Protein AF-A0A6M3LPR9-F1 (afdb_monomer)

Organism: NCBI:txid1070528

Nearest PDB structures (foldseek):
  1y8k-assembly1_C  TM=4.935E-01  e=7.329E+00  Equus caballus
  5ker-assembly1_C  TM=4.884E-01  e=7.329E+00  Peromyscus maniculatus

Radius of gyration: 11.72 Å; Cα contacts (8 Å, |Δi|>4): 69; chains: 1; bounding box: 24×31×28 Å

Secondary structure (DSSP, 8-state):
----HHHHHHHHGGGSGGG---HHHHHHHHHHHHHHHHHHH---HHHHHHHHHHHS-TT--GGGS-TT-PPPP--

Sequence (75 aa):
MTIQLNLIKDALHNLSPDSGASSDYRRGIVVGITTTLMACEGYAFEQAFGVVCRYIPKNYDPDAIPEDWEVPTDD

Solvent-accessible surface area (backbone atoms only — not comparable to full-atom values): 4461 Å² total; per-residue (Å²): 128,83,84,57,68,64,60,54,45,62,58,34,53,42,34,28,68,88,56,73,58,52,56,69,56,26,28,48,50,51,52,51,52,27,53,46,36,30,73,70,71,66,38,53,69,70,59,23,43,47,56,50,66,74,54,46,51,95,68,41,41,74,71,24,50,56,94,92,59,80,79,83,76,93,125

Structure (mmCIF, N/CA/C/O backbone):
data_AF-A0A6M3LPR9-F1
#
_entry.id   AF-A0A6M3LPR9-F1
#
loop_
_atom_site.group_PDB
_atom_site.id
_atom_site.type_symbol
_atom_site.label_atom_id
_atom_site.label_alt_id
_atom_site.label_comp_id
_atom_site.label_asym_id
_atom_site.label_entity_id
_atom_site.label_seq_id
_atom_site.pdbx_PDB_ins_code
_atom_site.Cartn_x
_atom_site.Cartn_y
_atom_site.Cartn_z
_atom_site.occupancy
_atom_site.B_iso_or_equiv
_atom_site.auth_seq_id
_atom_site.auth_comp_id
_atom_site.auth_asym_id
_atom_site.auth_atom_id
_atom_site.pdbx_PDB_model_num
ATOM 1 N N . MET A 1 1 ? -5.460 -10.515 17.143 1.00 56.78 1 MET A N 1
ATOM 2 C CA . MET A 1 1 ? -4.337 -10.947 16.286 1.00 56.78 1 MET A CA 1
ATOM 3 C C . MET A 1 1 ? -3.483 -9.717 16.095 1.00 56.78 1 MET A C 1
ATOM 5 O O . MET A 1 1 ? -4.040 -8.734 15.651 1.00 56.78 1 MET A O 1
ATOM 9 N N . THR A 1 2 ? -2.220 -9.717 16.511 1.00 69.00 2 THR A N 1
ATOM 10 C CA . THR A 1 2 ? -1.377 -8.517 16.400 1.00 69.00 2 THR A CA 1
ATOM 11 C C . THR A 1 2 ? -0.634 -8.553 15.075 1.00 69.00 2 THR A C 1
ATOM 13 O O . THR A 1 2 ? 0.116 -9.501 14.828 1.00 69.00 2 THR A O 1
ATOM 16 N N . ILE A 1 3 ? -0.829 -7.544 14.226 1.00 75.75 3 ILE A N 1
ATOM 17 C CA . ILE A 1 3 ? -0.071 -7.435 12.977 1.00 75.75 3 ILE A CA 1
ATOM 18 C C . ILE A 1 3 ? 1.403 -7.150 13.295 1.00 75.75 3 ILE A C 1
ATOM 20 O O . ILE A 1 3 ? 1.743 -6.220 14.028 1.00 75.75 3 ILE A O 1
ATOM 24 N N . GLN A 1 4 ? 2.304 -7.966 12.744 1.00 82.38 4 GLN A N 1
ATOM 25 C CA . GLN A 1 4 ? 3.740 -7.774 12.923 1.00 82.38 4 GLN A CA 1
ATOM 26 C C . GLN A 1 4 ? 4.252 -6.693 11.966 1.00 82.38 4 GLN A C 1
ATOM 28 O O . GLN A 1 4 ? 4.297 -6.897 10.756 1.00 82.38 4 GLN A O 1
ATOM 33 N N . LEU A 1 5 ? 4.703 -5.560 12.515 1.00 79.62 5 LEU A N 1
ATOM 34 C CA . LEU A 1 5 ? 5.233 -4.421 11.748 1.00 79.62 5 LEU A CA 1
ATOM 35 C C . LEU A 1 5 ? 6.367 -4.793 10.777 1.00 79.62 5 LEU A C 1
ATOM 37 O O . LEU A 1 5 ? 6.510 -4.154 9.738 1.00 79.62 5 LEU A O 1
ATOM 41 N N . ASN A 1 6 ? 7.161 -5.821 11.089 1.00 85.25 6 ASN A N 1
ATOM 42 C CA . ASN A 1 6 ? 8.221 -6.291 10.193 1.00 85.25 6 ASN A CA 1
ATOM 43 C C . ASN A 1 6 ? 7.647 -6.859 8.886 1.00 85.25 6 ASN A C 1
ATOM 45 O O . ASN A 1 6 ? 8.154 -6.532 7.822 1.00 85.25 6 ASN A O 1
ATOM 4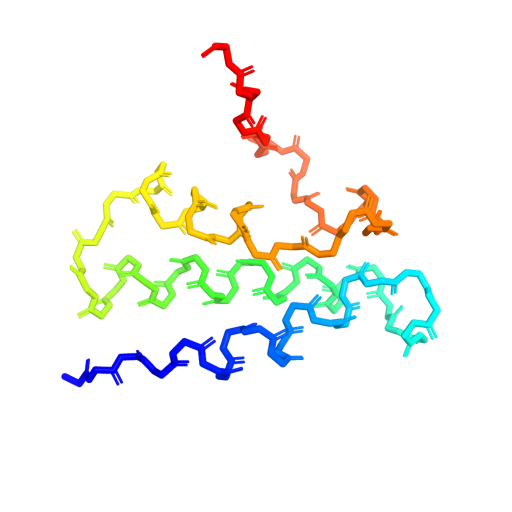9 N N . LEU A 1 7 ? 6.529 -7.593 8.949 1.00 86.62 7 LEU A N 1
ATOM 50 C CA . LEU A 1 7 ? 5.873 -8.140 7.757 1.00 86.62 7 LEU A CA 1
ATOM 51 C C . LEU A 1 7 ? 5.297 -7.037 6.862 1.00 86.62 7 LEU A C 1
ATOM 53 O O . LEU A 1 7 ? 5.350 -7.154 5.642 1.00 86.62 7 LEU A O 1
ATOM 57 N N . ILE A 1 8 ? 4.788 -5.950 7.457 1.00 88.69 8 ILE A N 1
ATOM 58 C CA . ILE A 1 8 ? 4.353 -4.768 6.697 1.00 88.69 8 ILE A CA 1
ATOM 59 C C . ILE A 1 8 ? 5.547 -4.171 5.947 1.00 88.69 8 ILE A C 1
ATOM 61 O O . ILE A 1 8 ? 5.463 -3.962 4.742 1.00 88.69 8 ILE A O 1
ATOM 65 N N . LYS A 1 9 ? 6.672 -3.928 6.628 1.00 89.38 9 LYS A N 1
ATOM 66 C CA . LYS A 1 9 ? 7.870 -3.353 5.993 1.00 89.38 9 LYS A CA 1
ATOM 67 C C . LYS A 1 9 ? 8.413 -4.234 4.866 1.00 89.38 9 LYS A C 1
ATOM 69 O O . LYS A 1 9 ? 8.730 -3.714 3.799 1.00 89.38 9 LYS A O 1
ATOM 74 N N . ASP A 1 10 ? 8.467 -5.545 5.085 1.00 90.38 10 ASP A N 1
ATOM 75 C CA . ASP A 1 10 ? 8.933 -6.507 4.083 1.00 90.38 10 ASP A CA 1
ATOM 76 C C . ASP A 1 10 ? 8.010 -6.529 2.857 1.00 90.38 10 ASP A C 1
ATOM 78 O O . ASP A 1 10 ? 8.480 -6.548 1.719 1.00 90.38 10 ASP A O 1
ATOM 82 N N . ALA A 1 11 ? 6.692 -6.453 3.062 1.00 92.81 11 ALA A N 1
ATOM 83 C CA . ALA A 1 11 ? 5.738 -6.343 1.964 1.00 92.81 11 ALA A CA 1
ATOM 84 C C . ALA A 1 11 ? 5.927 -5.030 1.182 1.00 92.81 11 ALA A C 1
ATOM 86 O O . ALA A 1 11 ? 6.021 -5.058 -0.048 1.00 92.81 11 ALA A O 1
ATOM 87 N N . LEU A 1 12 ? 6.060 -3.898 1.883 1.00 94.25 12 LEU A N 1
ATOM 88 C CA . LEU A 1 12 ? 6.225 -2.568 1.284 1.00 94.25 12 LEU A CA 1
ATOM 89 C C . LEU A 1 12 ? 7.550 -2.393 0.523 1.00 94.25 12 LEU A C 1
ATOM 91 O O . LEU A 1 12 ? 7.621 -1.546 -0.364 1.00 94.25 12 LEU A O 1
ATOM 95 N N . HIS A 1 13 ? 8.575 -3.214 0.779 1.00 92.31 13 HIS A N 1
ATOM 96 C CA . HIS A 1 13 ? 9.806 -3.226 -0.024 1.00 92.31 13 HIS A CA 1
ATOM 97 C C . HIS A 1 13 ? 9.529 -3.438 -1.527 1.00 92.31 13 HIS A C 1
ATOM 99 O O . HIS A 1 13 ? 10.229 -2.890 -2.381 1.00 92.31 13 HIS A O 1
ATOM 105 N N . ASN A 1 14 ? 8.467 -4.175 -1.870 1.00 92.88 14 ASN A N 1
ATOM 106 C CA . ASN A 1 14 ? 8.073 -4.422 -3.261 1.00 92.88 14 ASN A CA 1
ATOM 107 C C . ASN A 1 14 ? 7.524 -3.178 -3.981 1.00 92.88 14 ASN A C 1
ATOM 109 O O . ASN A 1 14 ? 7.358 -3.199 -5.197 1.00 92.88 14 ASN A O 1
ATOM 113 N N . L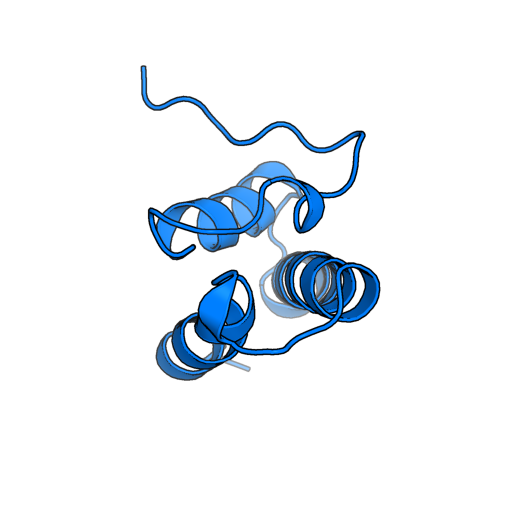EU A 1 15 ? 7.262 -2.083 -3.264 1.00 93.75 15 LEU A N 1
ATOM 114 C CA . LEU A 1 15 ? 6.849 -0.815 -3.870 1.00 93.75 15 LEU A CA 1
ATOM 115 C C . LEU A 1 15 ? 8.015 -0.086 -4.548 1.00 93.75 15 LEU A C 1
ATOM 117 O O . LEU A 1 15 ? 7.779 0.809 -5.352 1.00 93.75 15 LEU A O 1
ATOM 121 N N . SER A 1 16 ? 9.265 -0.466 -4.256 1.00 91.31 16 SER A N 1
ATOM 122 C CA . SER A 1 16 ? 10.436 0.061 -4.962 1.00 91.31 16 SER A CA 1
ATOM 123 C C . SER A 1 16 ? 10.382 -0.314 -6.456 1.00 91.31 16 SER A C 1
ATOM 125 O O . SER A 1 16 ? 10.027 -1.459 -6.775 1.00 91.31 16 SER A O 1
ATOM 127 N N . PRO A 1 17 ? 10.771 0.582 -7.382 1.00 85.38 17 PRO A N 1
ATOM 128 C CA . PRO A 1 17 ? 10.855 0.281 -8.811 1.00 85.38 17 PRO A CA 1
ATOM 129 C C . PRO A 1 17 ? 11.826 -0.875 -9.094 1.00 85.38 17 PRO A C 1
ATOM 131 O O . PRO A 1 17 ? 11.556 -1.710 -9.956 1.00 85.38 17 PRO A O 1
ATOM 134 N N . ASP A 1 18 ? 12.884 -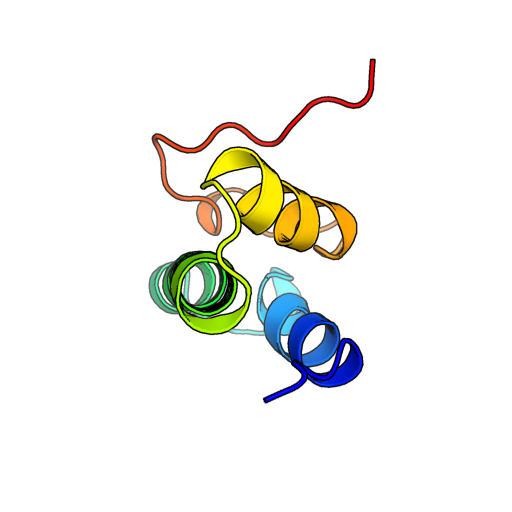1.006 -8.289 1.00 89.56 18 ASP A N 1
ATOM 135 C CA . ASP A 1 18 ? 13.927 -2.029 -8.454 1.00 89.56 18 ASP A CA 1
ATOM 136 C C . ASP A 1 18 ? 13.508 -3.427 -7.966 1.00 89.56 18 ASP A C 1
ATOM 138 O O . ASP A 1 18 ? 14.246 -4.397 -8.127 1.00 89.56 18 ASP A O 1
ATOM 142 N N . SER A 1 19 ? 12.322 -3.560 -7.365 1.00 91.44 19 SER A N 1
ATOM 143 C CA . SER A 1 19 ? 11.821 -4.848 -6.863 1.00 91.44 19 SER A CA 1
ATOM 144 C C . SER A 1 19 ? 11.475 -5.853 -7.967 1.00 91.44 19 SER A C 1
ATOM 146 O O . SER A 1 19 ? 11.321 -7.039 -7.685 1.00 91.44 19 SER A O 1
ATOM 148 N N . GLY A 1 20 ? 11.290 -5.390 -9.209 1.00 91.06 20 GLY A N 1
ATOM 149 C CA . GLY A 1 20 ? 10.777 -6.209 -10.311 1.00 91.06 20 GLY A CA 1
ATOM 150 C C . GLY A 1 20 ? 9.279 -6.537 -10.222 1.00 91.06 20 GLY A C 1
ATOM 151 O O . GLY A 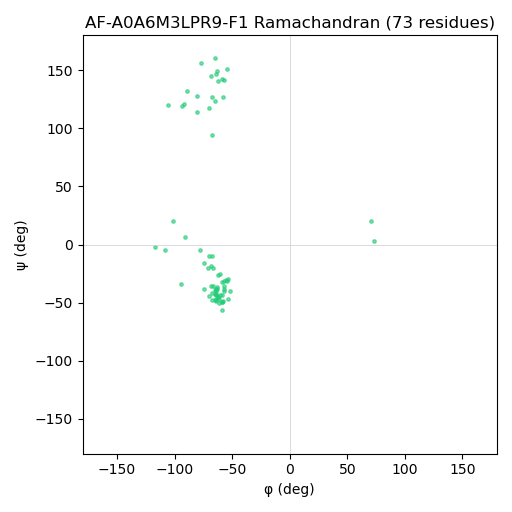1 20 ? 8.769 -7.258 -11.077 1.00 91.06 20 GLY A O 1
ATOM 152 N N . ALA A 1 21 ? 8.561 -6.015 -9.221 1.00 92.94 21 ALA A N 1
AT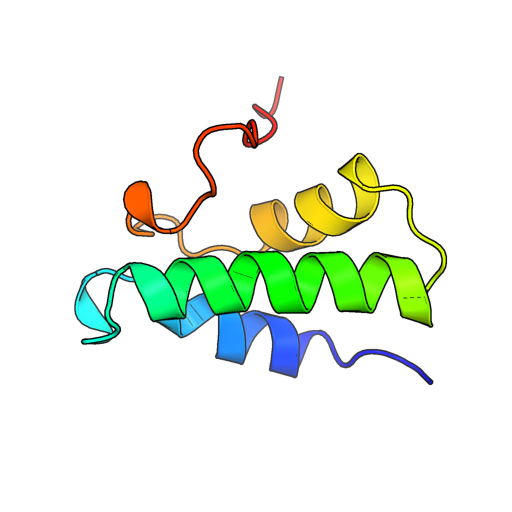OM 153 C CA . ALA A 1 21 ? 7.111 -6.150 -9.121 1.00 92.94 21 ALA A CA 1
ATOM 154 C C . ALA A 1 21 ? 6.386 -5.458 -10.293 1.00 92.94 21 ALA A C 1
ATOM 156 O O . ALA A 1 21 ? 6.847 -4.445 -10.815 1.00 92.94 21 ALA A O 1
ATOM 157 N N . SER A 1 22 ? 5.223 -5.975 -10.694 1.00 94.06 22 SER A N 1
ATOM 158 C CA . SER A 1 22 ? 4.330 -5.248 -11.604 1.00 94.06 22 SER A CA 1
ATOM 159 C C . SER A 1 22 ? 3.567 -4.150 -10.859 1.00 94.06 22 SER A C 1
ATOM 161 O O . SER A 1 22 ? 3.332 -4.264 -9.653 1.00 94.06 22 SER A O 1
ATOM 163 N N . SER A 1 23 ? 3.118 -3.115 -11.576 1.00 91.88 23 SER A N 1
ATOM 164 C CA . SER A 1 23 ? 2.320 -2.024 -10.995 1.00 91.88 23 SER A CA 1
ATOM 165 C C . SER A 1 23 ? 1.046 -2.539 -10.314 1.00 91.88 23 SER A C 1
ATOM 167 O O . SER A 1 23 ? 0.731 -2.126 -9.200 1.00 91.88 23 SER A O 1
ATOM 169 N N . ASP A 1 24 ? 0.362 -3.521 -10.910 1.00 94.44 24 ASP A N 1
ATOM 170 C CA . ASP A 1 24 ? -0.840 -4.124 -10.316 1.00 94.44 24 ASP A CA 1
ATOM 171 C C . ASP A 1 24 ? -0.545 -4.860 -9.003 1.00 94.44 24 ASP A C 1
ATOM 173 O O . ASP A 1 24 ? -1.317 -4.765 -8.048 1.00 94.44 24 ASP A O 1
ATOM 177 N N . TYR A 1 25 ? 0.593 -5.557 -8.916 1.00 95.31 25 TYR A N 1
ATOM 178 C CA . TYR A 1 25 ? 0.997 -6.228 -7.681 1.00 95.31 25 TYR A CA 1
ATOM 179 C C . TYR A 1 25 ? 1.338 -5.216 -6.582 1.00 95.31 25 TYR A C 1
ATOM 181 O O . TYR A 1 25 ? 0.917 -5.384 -5.437 1.00 95.31 25 TYR A O 1
ATOM 189 N N . ARG A 1 26 ? 2.036 -4.128 -6.934 1.00 95.00 26 ARG A N 1
ATOM 190 C CA . ARG A 1 26 ? 2.343 -3.023 -6.014 1.00 95.00 26 ARG A CA 1
ATOM 191 C C . ARG A 1 26 ? 1.073 -2.401 -5.428 1.00 95.00 26 ARG A C 1
ATOM 193 O O . ARG A 1 26 ? 0.957 -2.310 -4.206 1.00 95.00 26 ARG A O 1
ATOM 200 N N . ARG A 1 27 ? 0.089 -2.074 -6.275 1.00 95.25 27 ARG A N 1
ATOM 201 C CA . ARG A 1 27 ? -1.233 -1.587 -5.834 1.00 95.25 27 ARG A CA 1
ATOM 202 C C . ARG A 1 27 ? -1.941 -2.595 -4.941 1.00 95.25 27 ARG A C 1
ATOM 204 O O . ARG A 1 27 ? -2.480 -2.228 -3.899 1.00 95.25 27 ARG A O 1
ATOM 211 N N . GLY A 1 28 ? -1.896 -3.875 -5.311 1.00 96.56 28 GLY A N 1
ATOM 212 C CA . GLY A 1 28 ? -2.468 -4.962 -4.519 1.00 96.56 28 GLY A CA 1
ATOM 213 C C . GLY A 1 28 ? -1.899 -5.036 -3.099 1.0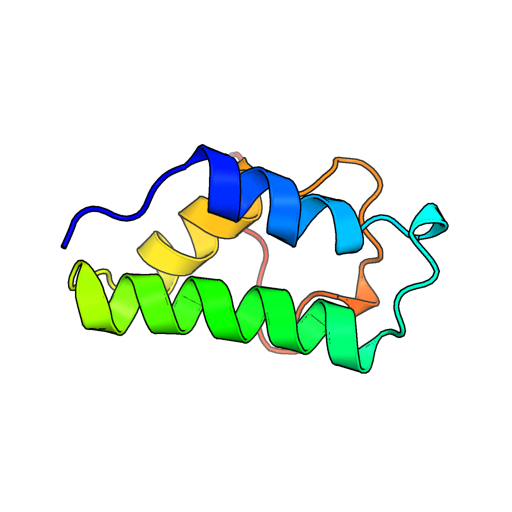0 96.56 28 GLY A C 1
ATOM 214 O O . GLY A 1 28 ? -2.657 -5.256 -2.156 1.00 96.56 28 GLY A O 1
ATOM 215 N N . ILE A 1 29 ? -0.597 -4.791 -2.921 1.00 96.56 29 ILE A N 1
ATOM 216 C CA . ILE A 1 29 ? 0.038 -4.731 -1.594 1.00 96.56 29 ILE A CA 1
ATOM 217 C C . ILE A 1 29 ? -0.523 -3.572 -0.769 1.00 96.56 29 ILE A C 1
ATOM 219 O O . ILE A 1 29 ? -0.907 -3.780 0.383 1.00 96.56 29 ILE A O 1
ATOM 223 N N . VAL A 1 30 ? -0.596 -2.371 -1.350 1.00 96.81 30 VAL A N 1
ATOM 224 C CA . VAL A 1 30 ? -1.121 -1.175 -0.670 1.00 96.81 30 VAL A CA 1
ATOM 225 C C . VAL A 1 30 ? -2.564 -1.410 -0.221 1.00 96.81 30 VAL A C 1
ATOM 227 O O . VAL A 1 30 ? -2.879 -1.252 0.958 1.00 96.81 30 VAL A O 1
ATOM 230 N N . VAL A 1 31 ? -3.420 -1.892 -1.126 1.00 96.94 31 VAL A N 1
ATOM 231 C CA . VAL A 1 31 ? -4.821 -2.215 -0.820 1.00 96.94 31 VAL A CA 1
ATOM 232 C C . VAL A 1 31 ? -4.920 -3.319 0.235 1.00 96.94 31 VAL A C 1
ATOM 234 O O . VAL A 1 31 ? -5.691 -3.199 1.188 1.00 96.94 31 VAL A O 1
ATOM 237 N N . GLY A 1 32 ? -4.130 -4.385 0.107 1.00 96.38 32 GLY A N 1
ATOM 238 C CA . GLY A 1 32 ? -4.149 -5.526 1.019 1.00 96.38 32 GLY A CA 1
ATOM 239 C C . GLY A 1 32 ? -3.759 -5.157 2.450 1.00 96.38 32 GLY A C 1
ATOM 240 O O . GLY A 1 32 ? -4.442 -5.548 3.397 1.00 96.38 32 GLY A O 1
ATOM 241 N N . ILE A 1 33 ? -2.700 -4.364 2.628 1.00 95.88 33 ILE A N 1
ATOM 242 C CA . ILE A 1 33 ? -2.264 -3.924 3.960 1.00 95.88 33 ILE A CA 1
ATOM 243 C C . ILE A 1 33 ? -3.297 -2.973 4.571 1.00 95.88 33 ILE A C 1
ATOM 245 O O . ILE A 1 33 ? -3.706 -3.189 5.714 1.00 95.88 33 ILE A O 1
ATOM 249 N N . THR A 1 34 ? -3.770 -1.974 3.816 1.00 96.44 34 THR A N 1
ATOM 250 C CA . THR A 1 34 ? -4.773 -1.014 4.303 1.00 96.44 34 THR A CA 1
ATOM 251 C C . THR A 1 34 ? -6.059 -1.723 4.728 1.00 96.44 34 THR A C 1
ATOM 253 O O . THR A 1 34 ? -6.522 -1.541 5.852 1.00 96.44 34 THR A O 1
ATOM 256 N N . THR A 1 35 ? -6.603 -2.606 3.886 1.00 96.19 35 THR A N 1
ATOM 257 C CA . THR A 1 35 ? -7.822 -3.372 4.211 1.00 96.19 35 THR A CA 1
ATOM 258 C C . THR A 1 35 ? -7.626 -4.309 5.403 1.00 96.19 35 THR A C 1
ATOM 260 O O . THR A 1 35 ? -8.523 -4.430 6.237 1.00 96.19 35 THR A O 1
ATOM 263 N N . THR A 1 36 ? -6.447 -4.923 5.543 1.00 94.94 36 THR A N 1
ATOM 264 C CA . THR A 1 36 ? -6.122 -5.774 6.698 1.00 94.94 36 THR A CA 1
ATOM 265 C C . THR A 1 36 ? -6.101 -4.972 7.997 1.00 94.94 36 THR A C 1
ATOM 267 O O . THR A 1 36 ? -6.661 -5.426 8.994 1.00 94.94 36 THR A O 1
ATOM 270 N N . LEU A 1 37 ? -5.508 -3.775 7.997 1.00 93.69 37 LEU A N 1
ATOM 271 C CA . LEU A 1 37 ? -5.492 -2.882 9.160 1.00 93.69 37 LEU A CA 1
ATOM 272 C C . LEU A 1 37 ? -6.908 -2.426 9.536 1.00 93.69 37 LEU A C 1
ATOM 274 O O . LEU A 1 37 ? -7.270 -2.464 10.711 1.00 93.69 37 LEU A O 1
ATOM 278 N N . MET A 1 38 ? -7.736 -2.079 8.547 1.00 95.19 38 MET A N 1
ATOM 279 C CA . MET A 1 38 ? -9.142 -1.732 8.782 1.00 95.19 38 MET A CA 1
ATOM 280 C C . MET A 1 38 ? -9.919 -2.905 9.397 1.00 95.19 38 MET A C 1
ATOM 282 O O . MET A 1 38 ? -10.622 -2.735 10.390 1.00 95.19 38 MET A O 1
ATOM 286 N N . ALA A 1 39 ? -9.771 -4.110 8.840 1.00 95.06 39 ALA A N 1
ATOM 287 C CA . ALA A 1 39 ? -10.534 -5.280 9.269 1.00 95.06 39 ALA A CA 1
ATOM 288 C C . ALA A 1 39 ? -10.064 -5.865 10.613 1.00 95.06 39 ALA A C 1
ATOM 290 O O . ALA A 1 39 ? -10.889 -6.324 11.401 1.00 95.06 39 ALA A O 1
ATOM 291 N N . CYS A 1 40 ? -8.753 -5.887 10.870 1.00 92.44 40 CYS A N 1
ATOM 292 C CA . CYS A 1 40 ? -8.183 -6.575 12.033 1.00 92.44 40 CYS A CA 1
ATOM 293 C C . CYS A 1 40 ? -7.974 -5.656 13.238 1.00 92.44 40 CYS A C 1
ATOM 295 O O . CYS A 1 40 ? -8.109 -6.120 14.368 1.00 92.44 40 CYS A O 1
ATOM 297 N N . GLU A 1 41 ? -7.640 -4.385 13.002 1.00 90.56 41 GLU A N 1
ATOM 298 C CA . GLU A 1 41 ? -7.330 -3.409 14.058 1.00 90.56 41 GLU A CA 1
ATOM 299 C C . GLU A 1 41 ? -8.445 -2.358 14.218 1.00 90.56 41 GLU A C 1
ATOM 301 O O . GLU A 1 41 ? -8.401 -1.537 15.132 1.00 90.56 41 GLU A O 1
ATOM 306 N N . GLY A 1 42 ? -9.469 -2.381 13.353 1.00 93.06 42 GLY A N 1
ATOM 307 C CA . GLY A 1 42 ? -10.608 -1.461 13.419 1.00 93.06 42 GLY A CA 1
ATOM 308 C C . GLY A 1 42 ? -10.265 -0.021 13.031 1.00 93.06 42 GLY A C 1
ATOM 309 O O . GLY A 1 42 ? -10.979 0.903 13.417 1.00 93.06 42 GLY A O 1
ATOM 310 N N . TYR A 1 43 ? -9.161 0.183 12.310 1.00 94.69 43 TYR A N 1
ATOM 311 C CA . TYR A 1 43 ? -8.730 1.508 11.871 1.00 94.69 43 TYR A CA 1
ATOM 312 C C . TYR A 1 43 ? -9.681 2.088 10.821 1.00 94.69 43 TYR A C 1
ATOM 314 O O . TYR A 1 43 ? -10.185 1.370 9.954 1.00 94.69 43 TYR A O 1
ATOM 322 N N . ALA A 1 44 ? -9.871 3.408 10.861 1.00 96.38 44 ALA A N 1
ATOM 323 C CA . ALA A 1 44 ? -10.424 4.137 9.725 1.00 96.38 44 ALA A CA 1
ATOM 324 C C . ALA A 1 44 ? -9.458 4.070 8.528 1.00 96.38 44 ALA A C 1
ATOM 326 O O . ALA A 1 44 ? -8.263 3.805 8.699 1.00 96.38 44 ALA A O 1
ATOM 327 N N . PHE A 1 45 ? -9.965 4.327 7.320 1.00 95.00 45 PHE A N 1
ATOM 328 C CA . PHE A 1 45 ? -9.164 4.283 6.096 1.00 95.00 45 PHE A CA 1
ATOM 329 C C . PHE A 1 45 ? -7.913 5.168 6.198 1.00 95.00 45 PHE A C 1
ATOM 331 O O . PHE A 1 45 ? -6.808 4.699 5.938 1.00 95.00 45 PHE A O 1
ATOM 338 N N . GLU A 1 46 ? -8.066 6.403 6.671 1.00 94.44 46 GLU A N 1
ATOM 339 C CA . GLU A 1 46 ? -6.995 7.396 6.783 1.00 94.44 46 GLU A CA 1
ATOM 340 C C . GLU A 1 46 ? -5.906 6.937 7.760 1.00 94.44 46 GLU A C 1
ATOM 342 O O . GLU A 1 46 ? -4.714 7.113 7.516 1.00 94.44 46 GLU A O 1
ATOM 347 N N . GLN A 1 47 ? 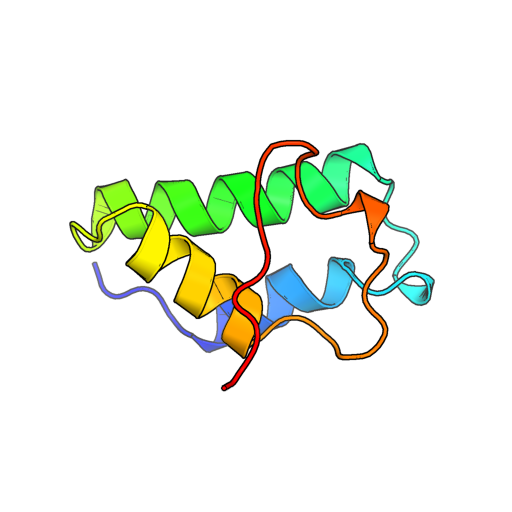-6.304 6.286 8.856 1.00 94.06 47 GLN A N 1
ATOM 348 C CA . GLN A 1 47 ? -5.372 5.728 9.836 1.00 94.06 47 GLN A CA 1
ATOM 349 C C . GLN A 1 47 ? -4.620 4.521 9.264 1.00 94.06 47 GLN A C 1
ATOM 351 O O . GLN A 1 47 ? -3.405 4.410 9.426 1.00 94.06 47 GLN A O 1
ATOM 356 N N . ALA A 1 48 ? -5.333 3.618 8.586 1.00 94.62 48 ALA A N 1
ATOM 357 C CA . ALA A 1 48 ? -4.757 2.428 7.974 1.00 94.62 48 ALA A CA 1
ATOM 358 C C . ALA A 1 48 ? -3.788 2.786 6.840 1.00 94.62 48 ALA A C 1
ATOM 360 O O . ALA A 1 48 ? -2.653 2.304 6.817 1.00 94.62 48 ALA A O 1
ATOM 361 N N . PHE A 1 49 ? -4.200 3.674 5.938 1.00 95.62 49 PHE A N 1
ATOM 362 C CA . PHE A 1 49 ? -3.354 4.132 4.847 1.00 95.62 49 PHE A CA 1
ATOM 363 C C . PHE A 1 49 ? -2.191 4.993 5.354 1.00 95.62 49 PHE A C 1
ATOM 365 O O . PHE A 1 49 ? -1.065 4.815 4.898 1.00 95.62 49 PHE A O 1
ATOM 372 N N . GLY A 1 50 ? -2.397 5.810 6.391 1.00 93.62 50 GLY A N 1
ATOM 373 C CA . GLY A 1 50 ? -1.317 6.545 7.051 1.00 93.62 50 GLY A CA 1
ATOM 374 C C . GLY A 1 50 ? -0.205 5.637 7.595 1.00 93.62 50 GLY A C 1
ATOM 375 O O . GLY A 1 50 ? 0.976 5.978 7.502 1.00 93.62 50 GLY A O 1
ATOM 376 N N . VAL A 1 51 ? -0.541 4.442 8.101 1.00 92.50 51 VAL A N 1
ATOM 377 C CA . VAL A 1 51 ? 0.466 3.435 8.487 1.00 92.50 51 VAL A CA 1
ATOM 378 C C . VAL A 1 51 ? 1.250 2.945 7.274 1.00 92.50 51 VAL A C 1
ATOM 380 O O . VAL A 1 51 ? 2.470 2.820 7.369 1.00 92.50 51 VAL A O 1
ATOM 383 N N . VAL A 1 52 ? 0.586 2.692 6.143 1.00 94.31 52 VAL A N 1
ATOM 384 C CA . VAL A 1 52 ? 1.266 2.324 4.894 1.00 94.31 52 VAL A CA 1
ATOM 385 C C . VAL A 1 52 ? 2.233 3.434 4.489 1.00 94.31 52 VAL A C 1
ATOM 387 O O . VAL A 1 52 ? 3.433 3.175 4.428 1.00 94.31 52 VAL A O 1
ATOM 390 N N . CYS A 1 53 ? 1.743 4.668 4.327 1.00 92.94 53 CYS A N 1
ATOM 391 C CA . CYS A 1 53 ? 2.520 5.852 3.942 1.00 92.94 53 CYS A CA 1
ATOM 392 C C . CYS A 1 53 ? 3.757 6.067 4.822 1.00 92.94 53 CYS A C 1
ATOM 394 O O . CYS A 1 53 ? 4.837 6.354 4.311 1.00 92.94 53 CYS A O 1
ATOM 396 N N . ARG A 1 54 ? 3.640 5.835 6.134 1.00 91.00 54 ARG A N 1
ATOM 397 C CA . ARG A 1 54 ? 4.751 5.966 7.088 1.00 91.00 54 ARG A CA 1
ATOM 398 C C . ARG A 1 54 ? 5.920 5.011 6.820 1.00 91.00 54 ARG A C 1
ATOM 400 O O . ARG A 1 54 ? 7.042 5.287 7.251 1.00 91.00 54 ARG A O 1
ATOM 407 N N . TYR A 1 55 ? 5.666 3.873 6.180 1.00 91.38 55 TYR A N 1
ATOM 408 C CA . TYR A 1 55 ? 6.660 2.819 5.978 1.00 91.38 55 TYR A CA 1
ATOM 409 C C . TYR A 1 55 ? 6.993 2.548 4.510 1.00 91.38 55 TYR A C 1
ATOM 411 O O . TYR A 1 55 ? 7.863 1.708 4.262 1.00 91.38 55 TYR A O 1
ATOM 419 N N . ILE A 1 56 ? 6.357 3.226 3.547 1.00 91.31 56 ILE A N 1
ATOM 420 C CA . ILE A 1 56 ? 6.713 3.029 2.138 1.00 91.31 56 ILE A CA 1
ATOM 421 C C . ILE A 1 56 ? 8.161 3.485 1.888 1.00 91.31 56 ILE A C 1
ATOM 423 O O . ILE A 1 56 ? 8.634 4.442 2.512 1.00 91.31 56 ILE A O 1
ATOM 427 N N . PRO A 1 57 ? 8.891 2.827 0.973 1.00 90.44 57 PRO A N 1
ATOM 428 C CA . PRO A 1 57 ? 10.212 3.283 0.561 1.00 90.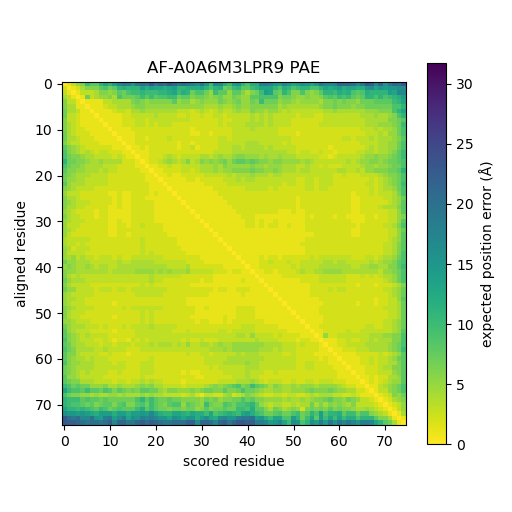44 57 PRO A CA 1
ATOM 429 C C . PRO A 1 57 ? 10.161 4.703 -0.013 1.00 90.44 57 PRO A C 1
ATOM 431 O O . PRO A 1 57 ? 9.263 5.034 -0.776 1.00 90.44 57 PRO A O 1
ATOM 434 N N . LYS A 1 58 ? 11.170 5.536 0.267 1.00 89.25 58 LYS A N 1
ATOM 435 C CA . LYS A 1 58 ? 11.237 6.910 -0.277 1.00 89.25 58 LYS A CA 1
ATOM 436 C C . LYS A 1 58 ? 11.273 6.968 -1.807 1.00 89.25 58 LYS A C 1
ATOM 438 O O . LYS A 1 58 ? 10.920 7.985 -2.385 1.00 89.25 58 LYS A O 1
ATOM 443 N N . ASN A 1 59 ? 11.752 5.902 -2.439 1.00 91.75 59 ASN A N 1
ATOM 444 C CA . ASN A 1 59 ? 11.864 5.760 -3.884 1.00 91.75 59 ASN A CA 1
ATOM 445 C C . ASN A 1 59 ? 10.733 4.907 -4.475 1.00 91.75 59 ASN A C 1
ATOM 447 O O . ASN A 1 59 ? 10.939 4.337 -5.539 1.00 91.75 59 ASN A O 1
ATOM 451 N N . TYR A 1 60 ? 9.604 4.738 -3.779 1.00 93.12 60 TYR A N 1
ATOM 452 C CA . TYR A 1 60 ? 8.491 3.942 -4.289 1.00 93.12 60 TYR A CA 1
ATOM 453 C C . TYR A 1 60 ? 8.026 4.417 -5.674 1.00 93.12 60 TYR A C 1
ATOM 455 O O . TYR A 1 60 ? 8.142 5.592 -6.022 1.00 93.12 60 TYR A O 1
ATOM 463 N N . ASP A 1 61 ? 7.493 3.483 -6.453 1.00 90.62 61 ASP A N 1
ATOM 464 C CA . ASP A 1 61 ? 6.819 3.765 -7.717 1.00 90.62 61 ASP A CA 1
ATOM 465 C C . ASP A 1 61 ? 5.474 4.473 -7.444 1.00 90.62 61 ASP A C 1
ATOM 467 O O . ASP A 1 61 ? 4.618 3.863 -6.797 1.00 90.62 61 ASP A O 1
ATOM 471 N N . PRO A 1 62 ? 5.251 5.723 -7.901 1.00 89.75 62 PRO A N 1
ATOM 472 C CA . PRO A 1 62 ? 3.996 6.443 -7.677 1.00 89.75 62 PRO A CA 1
ATOM 473 C C . PRO A 1 62 ? 2.758 5.688 -8.167 1.00 89.75 62 PRO A C 1
ATOM 475 O O . PRO A 1 62 ? 1.708 5.765 -7.530 1.00 89.75 62 PRO A O 1
ATOM 478 N N . ASP A 1 63 ? 2.899 4.875 -9.221 1.00 90.38 63 ASP A N 1
ATOM 479 C CA . ASP A 1 63 ? 1.807 4.058 -9.758 1.00 90.38 63 ASP A CA 1
ATOM 480 C C . ASP A 1 63 ? 1.375 2.942 -8.794 1.00 90.38 63 ASP A C 1
ATOM 482 O O . ASP A 1 63 ? 0.361 2.282 -9.023 1.00 90.38 63 ASP A O 1
ATOM 486 N N . ALA A 1 64 ? 2.127 2.703 -7.715 1.00 92.31 64 ALA A N 1
ATOM 487 C CA . ALA A 1 64 ? 1.762 1.767 -6.663 1.00 92.31 64 ALA A CA 1
ATOM 488 C C . ALA A 1 64 ? 0.599 2.250 -5.787 1.00 92.31 64 ALA A C 1
ATOM 490 O O . ALA A 1 64 ? -0.025 1.432 -5.107 1.00 92.31 64 ALA A O 1
ATOM 491 N N . ILE A 1 65 ? 0.320 3.553 -5.771 1.00 94.31 65 ILE A N 1
ATOM 492 C CA . ILE A 1 65 ? -0.797 4.126 -5.023 1.00 94.31 65 ILE A CA 1
ATOM 493 C C . ILE A 1 65 ? -2.039 4.121 -5.927 1.00 94.31 65 ILE A C 1
ATOM 495 O O . ILE A 1 65 ? -1.940 4.508 -7.093 1.00 94.31 65 ILE A O 1
ATOM 499 N N . PRO A 1 66 ? -3.204 3.649 -5.446 1.00 92.19 66 PRO A N 1
ATOM 500 C CA . PRO A 1 66 ? -4.452 3.763 -6.199 1.00 92.19 66 PRO A CA 1
ATOM 501 C C . PRO A 1 66 ? -4.769 5.226 -6.552 1.00 92.19 66 PRO A C 1
ATOM 503 O O . PRO A 1 66 ? -4.555 6.105 -5.726 1.00 92.19 66 PRO A O 1
ATOM 506 N N . GLU A 1 67 ? -5.303 5.479 -7.752 1.00 86.69 67 GLU A N 1
ATOM 507 C CA . GLU A 1 67 ? -5.475 6.840 -8.304 1.00 86.69 67 GLU A CA 1
ATOM 508 C C . GLU A 1 67 ? -6.305 7.782 -7.412 1.00 86.69 67 GLU A C 1
ATOM 510 O O . GLU A 1 67 ? -6.023 8.975 -7.361 1.00 86.69 67 GLU A O 1
ATOM 515 N N . ASP A 1 68 ? -7.275 7.249 -6.662 1.00 87.44 68 ASP A N 1
ATOM 516 C CA . ASP A 1 68 ? -8.147 8.027 -5.769 1.00 87.44 68 ASP A CA 1
ATOM 517 C C . ASP A 1 68 ? -7.606 8.155 -4.328 1.00 87.44 68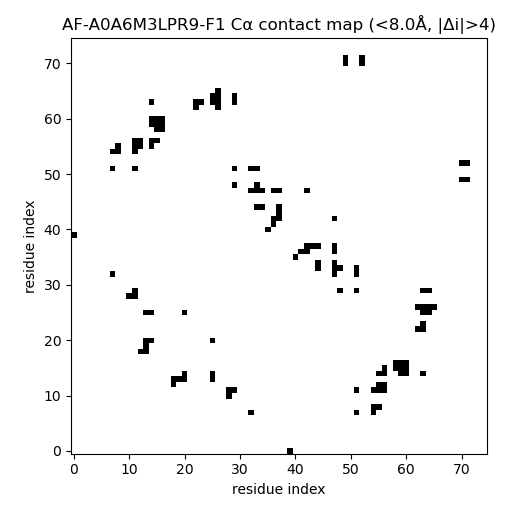 ASP A C 1
ATOM 519 O O . ASP A 1 68 ? -8.328 8.589 -3.427 1.00 87.44 68 ASP A O 1
ATOM 523 N N . TRP A 1 69 ? -6.382 7.688 -4.051 1.00 92.88 69 TRP A N 1
ATOM 524 C CA . TRP A 1 69 ? -5.800 7.691 -2.705 1.00 92.88 69 TRP A CA 1
ATOM 525 C C . TRP A 1 69 ? -4.731 8.774 -2.590 1.00 92.88 69 TRP A C 1
ATOM 527 O O . TRP A 1 69 ? -3.710 8.745 -3.274 1.00 92.88 69 TRP A O 1
ATOM 537 N N . GLU A 1 70 ? -4.934 9.708 -1.665 1.00 85.25 70 GLU A N 1
ATOM 538 C CA . GLU A 1 70 ? -3.998 10.806 -1.435 1.00 85.25 70 GLU A CA 1
ATOM 539 C C . GLU A 1 70 ? -3.002 10.449 -0.331 1.00 85.25 70 GLU A C 1
ATOM 541 O O . GLU A 1 70 ? -3.381 10.196 0.815 1.00 85.25 70 GLU A O 1
ATOM 546 N N . VAL A 1 71 ? -1.710 10.424 -0.674 1.00 81.25 71 VAL A N 1
ATOM 547 C CA . VAL A 1 71 ? -0.641 10.270 0.320 1.00 81.25 71 VAL A CA 1
ATOM 548 C C . VAL A 1 71 ? -0.659 11.505 1.226 1.00 81.25 71 VAL A C 1
ATOM 550 O O . VAL A 1 71 ? -0.525 12.615 0.707 1.00 81.25 71 VAL A O 1
ATOM 553 N N . PRO A 1 72 ? -0.791 11.347 2.557 1.00 79.62 72 PRO A N 1
ATOM 554 C CA . PRO A 1 72 ? -0.764 12.478 3.472 1.00 79.62 72 PRO A CA 1
ATOM 555 C C . PRO A 1 72 ? 0.549 13.247 3.317 1.00 79.62 72 PRO A C 1
ATOM 557 O O . PRO A 1 72 ? 1.629 12.656 3.392 1.00 79.62 72 PRO A O 1
ATOM 560 N N . THR A 1 73 ? 0.466 14.554 3.093 1.00 71.56 73 THR A N 1
ATOM 561 C CA . THR A 1 73 ? 1.628 15.439 3.160 1.00 71.56 73 THR A CA 1
ATOM 562 C C . THR A 1 73 ? 1.902 15.764 4.624 1.00 71.56 73 THR A C 1
ATOM 564 O O . THR A 1 73 ? 0.992 16.168 5.344 1.00 71.56 73 THR A O 1
ATOM 567 N N . ASP A 1 74 ? 3.139 15.553 5.075 1.00 59.72 74 ASP A N 1
ATOM 568 C CA . ASP A 1 74 ? 3.586 16.009 6.393 1.00 59.72 74 ASP A CA 1
ATOM 569 C C . ASP A 1 74 ? 3.625 17.556 6.386 1.00 59.72 74 ASP A C 1
ATOM 571 O O . ASP A 1 74 ? 4.612 18.136 5.927 1.00 59.72 74 ASP A O 1
ATOM 575 N N . ASP A 1 75 ? 2.549 18.211 6.836 1.00 48.56 75 ASP A N 1
ATOM 576 C CA . ASP A 1 75 ? 2.536 19.639 7.216 1.00 48.56 75 ASP A CA 1
ATOM 577 C C . ASP A 1 75 ? 3.087 19.846 8.641 1.00 48.56 75 ASP A C 1
ATOM 579 O O . ASP A 1 75 ? 2.707 19.075 9.559 1.00 48.56 75 ASP A O 1
#

Mean predicted aligned error: 3.77 Å

Foldseek 3Di:
DDDDLVVLLVLLVCQAPVNPDDLVSLLVSLVVQLVCCCVPVVDDSCRSSQSSLVRHDPRGDPSSHPPPDDRDDDD

pLDDT: mean 89.64, std 9.0, range [48.56, 96.94]